Protein AF-A0A964PEN2-F1 (afdb_monomer_lite)

Structure (mmCIF, N/CA/C/O backbone):
data_AF-A0A964PEN2-F1
#
_entry.id   AF-A0A964PEN2-F1
#
loop_
_atom_site.group_PDB
_atom_site.id
_atom_site.type_symbol
_atom_site.label_atom_id
_atom_site.label_alt_id
_atom_site.label_comp_id
_atom_site.label_asym_id
_atom_site.label_entity_id
_atom_site.label_seq_id
_atom_site.pdbx_PDB_ins_code
_atom_site.Cartn_x
_atom_site.Cartn_y
_atom_site.Cartn_z
_atom_site.occupancy
_atom_site.B_iso_or_equiv
_atom_site.auth_seq_id
_atom_site.auth_comp_id
_atom_site.auth_asym_id
_atom_site.auth_atom_id
_atom_site.pdbx_PDB_model_num
ATOM 1 N N . MET A 1 1 ? 2.593 3.679 -23.534 1.00 55.84 1 MET A N 1
ATOM 2 C CA . MET A 1 1 ? 3.530 3.212 -22.493 1.00 55.84 1 MET A CA 1
ATOM 3 C C . MET A 1 1 ? 2.885 3.607 -21.178 1.00 55.84 1 MET A C 1
ATOM 5 O O . MET A 1 1 ? 2.525 4.769 -21.065 1.00 55.84 1 MET A O 1
ATOM 9 N N . ILE A 1 2 ? 2.579 2.656 -20.291 1.00 67.06 2 ILE A N 1
ATOM 10 C CA . ILE A 1 2 ? 1.975 2.988 -18.991 1.00 67.06 2 ILE A CA 1
ATOM 11 C C . ILE A 1 2 ? 3.043 3.739 -18.201 1.00 67.06 2 ILE A C 1
ATOM 13 O O . ILE A 1 2 ? 4.147 3.226 -18.039 1.00 67.06 2 ILE A O 1
ATOM 17 N N . ASP A 1 3 ? 2.737 4.961 -17.783 1.00 82.25 3 ASP A N 1
ATOM 18 C CA . ASP A 1 3 ? 3.672 5.778 -17.023 1.00 82.25 3 ASP A CA 1
ATOM 19 C C . ASP A 1 3 ? 3.632 5.351 -15.548 1.00 82.25 3 ASP A C 1
ATOM 21 O O . ASP A 1 3 ? 2.657 5.602 -14.835 1.00 82.25 3 ASP A O 1
ATOM 25 N N . SER A 1 4 ? 4.675 4.650 -15.091 1.00 83.06 4 SER A N 1
ATOM 26 C CA . SER A 1 4 ? 4.733 4.098 -13.730 1.00 83.06 4 SER A CA 1
ATOM 27 C C . SER A 1 4 ? 4.663 5.180 -12.645 1.00 83.06 4 SER A C 1
ATOM 29 O O . SER A 1 4 ? 4.130 4.937 -11.561 1.00 83.06 4 SER A O 1
ATOM 31 N N . ILE A 1 5 ? 5.115 6.405 -12.943 1.00 86.62 5 ILE A N 1
ATOM 32 C CA . ILE A 1 5 ? 5.021 7.548 -12.024 1.00 86.62 5 ILE A CA 1
ATOM 33 C C . ILE A 1 5 ? 3.553 7.946 -11.840 1.00 86.62 5 ILE A C 1
ATOM 35 O O . ILE A 1 5 ? 3.101 8.161 -10.712 1.00 86.62 5 ILE A O 1
ATOM 39 N N . GLU A 1 6 ? 2.792 8.021 -12.927 1.00 87.44 6 GLU A N 1
ATOM 40 C CA . GLU A 1 6 ? 1.366 8.335 -12.887 1.00 87.44 6 GLU A CA 1
ATOM 41 C C . GLU A 1 6 ? 0.549 7.241 -12.174 1.00 87.44 6 GLU A C 1
ATOM 43 O O . GLU A 1 6 ? -0.330 7.555 -11.367 1.00 87.44 6 GLU A O 1
ATOM 48 N N . VAL A 1 7 ? 0.889 5.962 -12.372 1.00 89.00 7 VAL A N 1
ATOM 49 C CA . VAL A 1 7 ? 0.283 4.841 -11.627 1.00 89.00 7 VAL A CA 1
ATOM 50 C C . VAL A 1 7 ? 0.514 4.990 -10.120 1.00 89.00 7 VAL A C 1
ATOM 52 O O . VAL A 1 7 ? -0.426 4.874 -9.330 1.00 89.00 7 VAL A O 1
ATOM 55 N N . MET A 1 8 ? 1.739 5.319 -9.702 1.00 91.06 8 MET A N 1
ATOM 56 C CA . MET A 1 8 ? 2.064 5.519 -8.287 1.00 91.06 8 MET A CA 1
ATOM 57 C C . MET A 1 8 ? 1.386 6.752 -7.681 1.00 91.06 8 MET A C 1
ATOM 59 O O . MET A 1 8 ? 0.990 6.724 -6.512 1.00 91.06 8 MET A O 1
ATOM 63 N N . LYS A 1 9 ? 1.182 7.824 -8.456 1.00 89.75 9 LYS A N 1
ATOM 64 C CA . LYS A 1 9 ? 0.376 8.975 -8.014 1.00 89.75 9 LYS A CA 1
ATOM 65 C C . LYS A 1 9 ? -1.076 8.581 -7.759 1.00 89.75 9 LYS A C 1
ATOM 67 O O . LYS A 1 9 ? -1.633 8.954 -6.728 1.00 89.75 9 LYS A O 1
ATOM 72 N N . ARG A 1 10 ? -1.679 7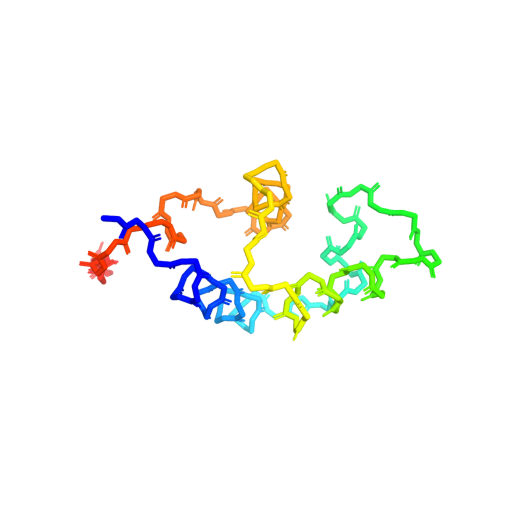.800 -8.660 1.00 89.88 10 ARG A N 1
ATOM 73 C CA . ARG A 1 10 ? -3.049 7.290 -8.489 1.00 89.88 10 ARG A CA 1
ATOM 74 C C . ARG A 1 10 ? -3.150 6.355 -7.287 1.00 89.88 10 ARG A C 1
ATOM 76 O O . ARG A 1 10 ? -4.110 6.470 -6.534 1.00 89.88 10 ARG A O 1
ATOM 83 N N . ALA A 1 11 ? -2.142 5.514 -7.052 1.00 90.19 11 ALA A N 1
ATOM 84 C CA . ALA A 1 11 ? -2.087 4.643 -5.877 1.00 90.19 11 ALA A CA 1
ATOM 85 C C . ALA A 1 11 ? -2.050 5.447 -4.567 1.00 90.19 11 ALA A C 1
ATOM 87 O O . ALA A 1 11 ? -2.795 5.140 -3.639 1.00 90.19 11 ALA A O 1
ATOM 88 N N . ASN A 1 12 ? -1.260 6.525 -4.512 1.00 91.31 12 ASN A N 1
ATOM 89 C CA . ASN A 1 12 ? -1.259 7.439 -3.366 1.00 91.31 12 ASN A CA 1
ATOM 90 C C . ASN A 1 12 ? -2.627 8.113 -3.170 1.00 91.31 12 ASN A C 1
ATOM 92 O O . ASN A 1 12 ? -3.146 8.124 -2.058 1.00 91.31 12 ASN A O 1
ATOM 96 N N . ALA A 1 13 ? -3.256 8.602 -4.241 1.00 91.50 13 ALA A N 1
ATOM 97 C CA . ALA A 1 13 ? -4.582 9.212 -4.151 1.00 91.50 13 ALA A CA 1
ATOM 98 C C . ALA A 1 13 ? -5.674 8.209 -3.724 1.00 91.50 13 ALA A C 1
ATOM 100 O O . ALA A 1 13 ? -6.598 8.568 -2.996 1.00 91.50 13 ALA A O 1
ATOM 101 N N . ALA A 1 14 ? -5.585 6.953 -4.171 1.00 90.88 14 ALA A N 1
ATOM 102 C CA . ALA A 1 14 ? -6.480 5.877 -3.755 1.00 90.88 14 ALA A CA 1
ATOM 103 C C . ALA A 1 14 ? -6.306 5.549 -2.265 1.00 90.88 14 ALA A C 1
ATOM 105 O O . ALA A 1 14 ? -7.296 5.422 -1.547 1.00 90.88 14 ALA A O 1
ATOM 106 N N . PHE A 1 15 ? -5.057 5.500 -1.790 1.00 92.38 15 PHE A N 1
ATOM 107 C CA . PHE A 1 15 ? -4.752 5.344 -0.371 1.00 92.38 15 PHE A CA 1
ATOM 108 C C . PHE A 1 15 ? -5.373 6.470 0.467 1.00 92.38 15 PHE A C 1
ATOM 110 O O . PHE A 1 15 ? -6.104 6.189 1.413 1.00 92.38 15 PHE A O 1
ATOM 117 N N . GLU A 1 16 ? -5.173 7.734 0.087 1.00 90.44 16 GLU A N 1
ATOM 118 C CA . GLU A 1 16 ? -5.743 8.880 0.811 1.00 90.44 16 GLU A CA 1
ATOM 119 C C . GLU A 1 16 ? -7.278 8.860 0.841 1.00 90.44 16 GLU A C 1
ATOM 121 O O . GLU A 1 16 ? -7.880 9.171 1.867 1.00 90.44 16 GLU A O 1
ATOM 126 N N . LYS A 1 17 ? -7.923 8.444 -0.256 1.00 90.19 17 LYS A N 1
ATOM 127 C CA . LYS A 1 17 ? -9.387 8.301 -0.324 1.00 90.19 17 LYS A CA 1
ATOM 128 C C . LYS A 1 17 ? -9.928 7.151 0.516 1.00 90.19 17 LYS A C 1
ATOM 130 O O . LYS A 1 17 ? -11.065 7.236 0.966 1.00 90.19 17 LYS A O 1
ATOM 135 N N . SER A 1 18 ? -9.147 6.088 0.697 1.00 88.56 18 SER A N 1
ATOM 136 C CA . SER A 1 18 ? -9.583 4.914 1.456 1.00 88.56 18 SER A CA 1
ATOM 137 C C . SER A 1 18 ? -9.787 5.207 2.944 1.00 88.56 18 SER A C 1
ATOM 139 O O . SER A 1 18 ? -10.537 4.497 3.605 1.00 88.56 18 SER A O 1
ATOM 141 N N . GLY A 1 19 ? -9.113 6.232 3.482 1.00 91.25 19 GLY A N 1
ATOM 142 C CA . GLY A 1 19 ? -9.130 6.546 4.913 1.00 91.25 19 GLY A CA 1
ATOM 143 C C . GLY A 1 19 ? -8.437 5.503 5.800 1.00 91.25 19 GLY A C 1
ATOM 144 O O . GLY A 1 19 ? -8.439 5.657 7.019 1.00 91.25 19 GLY A O 1
ATOM 145 N N . LEU A 1 20 ? -7.837 4.465 5.210 1.00 91.50 20 LEU A N 1
ATOM 146 C CA . LEU A 1 20 ? -7.130 3.410 5.928 1.00 91.50 20 LEU A CA 1
ATOM 147 C C . LEU A 1 20 ? -5.734 3.869 6.345 1.00 91.50 20 LEU A C 1
ATOM 149 O O . LEU A 1 20 ? -5.070 4.666 5.677 1.00 91.50 20 LEU A O 1
ATOM 153 N N . THR A 1 21 ? -5.239 3.307 7.439 1.00 93.75 21 THR A N 1
ATOM 154 C CA . THR A 1 21 ? -3.847 3.481 7.839 1.00 93.75 21 THR A CA 1
ATOM 155 C C . THR A 1 21 ? -2.914 2.597 7.007 1.00 93.75 21 THR A C 1
ATOM 157 O O . THR A 1 21 ? -3.292 1.559 6.465 1.00 93.75 21 THR A O 1
ATOM 160 N N . LEU A 1 22 ? -1.636 2.983 6.940 1.00 93.38 22 LEU A N 1
ATOM 161 C CA . LEU A 1 22 ? -0.592 2.186 6.279 1.00 93.38 22 LEU A CA 1
ATOM 162 C C . LEU A 1 22 ? -0.488 0.761 6.847 1.00 93.38 22 LEU A C 1
ATOM 164 O O . LEU A 1 22 ? -0.093 -0.162 6.140 1.00 93.38 22 LEU A O 1
ATOM 168 N N . GLU A 1 23 ? -0.795 0.596 8.133 1.00 94.00 23 GLU A N 1
ATOM 169 C CA . GLU A 1 23 ? -0.768 -0.701 8.799 1.00 94.00 23 GLU A CA 1
ATOM 170 C C . GLU A 1 23 ? -1.936 -1.581 8.352 1.00 94.00 23 GLU A C 1
ATOM 172 O O . GLU A 1 23 ? -1.702 -2.717 7.951 1.00 94.00 23 GLU A O 1
ATOM 177 N N . GLU A 1 24 ? -3.159 -1.046 8.329 1.00 93.75 24 GLU A N 1
ATOM 178 C CA . GLU A 1 24 ? -4.352 -1.773 7.874 1.00 93.75 24 GLU A CA 1
ATOM 179 C C . GLU A 1 24 ? -4.222 -2.223 6.421 1.00 93.75 24 GLU A C 1
ATOM 181 O O . GLU A 1 24 ? -4.495 -3.379 6.101 1.00 93.75 24 GLU A O 1
ATOM 186 N N . VAL A 1 25 ? -3.738 -1.337 5.546 1.00 94.31 25 VAL A N 1
ATOM 187 C CA . VAL A 1 25 ? -3.463 -1.681 4.145 1.00 94.31 25 VAL A CA 1
ATOM 188 C C . VAL A 1 25 ? -2.426 -2.797 4.068 1.00 94.31 25 VAL A C 1
ATOM 190 O O . VAL A 1 25 ? -2.630 -3.781 3.364 1.00 94.31 25 VAL A O 1
ATOM 193 N N . GLY A 1 26 ? -1.336 -2.700 4.832 1.00 93.31 26 GLY A N 1
ATOM 194 C CA . GLY A 1 26 ? -0.279 -3.707 4.808 1.00 93.31 26 GLY A CA 1
ATOM 195 C C . GLY A 1 26 ? -0.754 -5.067 5.319 1.00 93.31 26 GLY A C 1
ATOM 196 O O . GLY A 1 26 ? -0.430 -6.087 4.715 1.00 93.31 26 GLY A O 1
ATOM 197 N N . GLN A 1 27 ? -1.570 -5.091 6.373 1.00 94.38 27 GLN A N 1
ATOM 198 C CA . GLN A 1 27 ? -2.172 -6.321 6.889 1.00 94.38 27 GLN A CA 1
ATOM 199 C C . GLN A 1 27 ? -3.140 -6.938 5.873 1.00 94.38 27 GLN A C 1
ATOM 201 O O . GLN A 1 27 ? -3.059 -8.136 5.609 1.00 94.38 27 GLN A O 1
ATOM 206 N N . LYS A 1 28 ? -3.991 -6.127 5.230 1.00 92.38 28 LYS A N 1
ATOM 207 C CA . LYS A 1 28 ? -4.893 -6.585 4.159 1.00 92.38 28 LYS A CA 1
ATOM 208 C C . LYS A 1 28 ? -4.142 -7.095 2.923 1.00 92.38 28 LYS A C 1
ATOM 210 O O . LYS A 1 28 ? -4.595 -8.035 2.283 1.00 92.38 28 LYS A O 1
ATOM 215 N N . MET A 1 29 ? -2.967 -6.538 2.619 1.00 90.62 29 MET A N 1
ATOM 216 C CA . MET A 1 29 ? -2.058 -7.053 1.583 1.00 90.62 29 MET A CA 1
ATOM 217 C C . MET A 1 29 ? -1.378 -8.385 1.967 1.00 90.62 29 MET A C 1
ATOM 219 O O . MET A 1 29 ? -0.640 -8.951 1.153 1.00 90.62 29 MET A O 1
ATOM 223 N N . GLY A 1 30 ? -1.572 -8.866 3.200 1.00 89.19 30 GLY A N 1
ATOM 224 C CA . GLY A 1 30 ? -0.953 -10.078 3.735 1.00 89.19 30 GLY A CA 1
ATOM 225 C C . GLY A 1 30 ? 0.480 -9.884 4.242 1.00 89.19 30 GLY A C 1
ATOM 226 O O . GLY A 1 30 ? 1.229 -10.857 4.327 1.00 89.19 30 GLY A O 1
ATOM 227 N N . ALA A 1 31 ? 0.902 -8.649 4.533 1.00 88.69 31 ALA A N 1
ATOM 228 C CA . ALA A 1 31 ? 2.198 -8.390 5.154 1.00 88.69 31 ALA A CA 1
ATOM 229 C C . ALA A 1 31 ? 2.160 -8.680 6.662 1.00 88.69 31 ALA A C 1
ATOM 231 O O . ALA A 1 31 ? 1.132 -8.516 7.318 1.00 88.69 31 ALA A O 1
ATOM 232 N N . ASP A 1 32 ? 3.308 -9.069 7.223 1.00 92.19 32 ASP A N 1
ATOM 233 C CA . ASP A 1 32 ? 3.435 -9.289 8.664 1.00 92.19 32 ASP A CA 1
ATOM 234 C C . ASP A 1 32 ? 3.109 -7.992 9.428 1.00 92.19 32 ASP A C 1
ATOM 236 O O . ASP A 1 32 ? 3.661 -6.946 9.065 1.00 92.19 32 ASP A O 1
ATOM 240 N N . PRO A 1 33 ? 2.285 -8.023 10.493 1.00 90.69 33 PRO A N 1
ATOM 241 C CA . PRO A 1 33 ? 1.873 -6.826 11.227 1.00 90.69 33 PRO A CA 1
ATOM 242 C C . PRO A 1 33 ? 3.037 -5.938 11.682 1.00 90.69 33 PRO A C 1
ATOM 244 O O . PRO A 1 33 ? 2.920 -4.715 11.660 1.00 90.69 33 PRO A O 1
ATOM 247 N N . LYS A 1 34 ? 4.197 -6.523 12.016 1.00 91.88 34 LYS A N 1
ATOM 248 C CA . LYS A 1 34 ? 5.390 -5.772 12.447 1.00 91.88 34 LYS A CA 1
ATOM 249 C C . LYS A 1 34 ? 6.021 -4.961 11.316 1.00 91.88 34 LYS A C 1
ATOM 251 O O . LYS A 1 34 ? 6.749 -4.006 11.571 1.00 91.88 34 LYS A O 1
ATOM 256 N N . THR A 1 35 ? 5.771 -5.354 10.068 1.00 92.75 35 THR A N 1
ATOM 257 C CA . THR A 1 35 ? 6.347 -4.735 8.864 1.00 92.75 35 THR A CA 1
ATOM 258 C C . THR A 1 35 ? 5.313 -4.077 7.958 1.00 92.75 35 THR A C 1
ATOM 260 O O . THR A 1 35 ? 5.695 -3.262 7.122 1.00 92.75 35 THR A O 1
ATOM 263 N N . ALA A 1 36 ? 4.021 -4.349 8.161 1.00 93.00 36 ALA A N 1
ATOM 264 C CA . ALA A 1 36 ? 2.909 -3.922 7.318 1.00 93.00 36 ALA A CA 1
ATOM 265 C C . ALA A 1 36 ? 2.970 -2.428 6.977 1.00 93.00 36 ALA A C 1
ATOM 267 O O . ALA A 1 36 ? 3.042 -2.051 5.805 1.00 93.00 36 ALA A O 1
ATOM 268 N N . ARG A 1 37 ? 3.077 -1.577 8.004 1.00 93.25 37 ARG A N 1
ATOM 269 C CA . ARG A 1 37 ? 3.215 -0.124 7.846 1.00 93.25 37 ARG A CA 1
ATOM 270 C C . ARG A 1 37 ? 4.416 0.265 6.981 1.00 93.25 37 ARG A C 1
ATOM 272 O O . ARG A 1 37 ? 4.303 1.132 6.115 1.00 93.25 37 ARG A O 1
ATOM 279 N N . MET A 1 38 ? 5.576 -0.334 7.246 1.00 93.44 38 MET A N 1
ATOM 280 C CA . MET A 1 38 ? 6.819 -0.004 6.547 1.00 93.44 38 MET A CA 1
ATOM 281 C C . MET A 1 38 ? 6.761 -0.445 5.084 1.00 93.44 38 MET A C 1
ATOM 283 O O . MET A 1 38 ? 7.179 0.311 4.209 1.00 93.44 38 MET A O 1
ATOM 287 N N . THR A 1 39 ? 6.213 -1.628 4.813 1.00 90.56 39 THR A N 1
ATOM 288 C CA . THR A 1 39 ? 6.056 -2.170 3.461 1.00 90.56 39 THR A CA 1
ATOM 289 C C . THR A 1 39 ? 5.192 -1.258 2.599 1.00 90.56 39 THR A C 1
ATOM 291 O O . THR A 1 39 ? 5.619 -0.879 1.508 1.00 90.56 39 THR A O 1
ATOM 294 N N . VAL A 1 40 ? 4.028 -0.831 3.099 1.00 93.12 40 VAL A N 1
ATOM 295 C CA . VAL A 1 40 ? 3.143 0.082 2.354 1.00 93.12 40 VAL A CA 1
ATOM 296 C C . VAL A 1 40 ? 3.783 1.457 2.187 1.00 93.12 40 VAL A C 1
ATOM 298 O O . VAL A 1 40 ? 3.711 2.045 1.111 1.00 93.12 40 VAL A O 1
ATOM 301 N N . TRP A 1 41 ? 4.474 1.965 3.210 1.00 93.19 41 TRP A N 1
ATOM 302 C CA . TRP A 1 41 ? 5.180 3.243 3.107 1.00 93.19 41 TRP A CA 1
ATOM 303 C C . TRP A 1 41 ? 6.277 3.219 2.033 1.00 93.19 41 TRP A C 1
ATOM 305 O O . TRP A 1 41 ? 6.375 4.148 1.231 1.00 93.19 41 TRP A O 1
ATOM 315 N N . GLN A 1 42 ? 7.087 2.156 1.983 1.00 91.75 42 GLN A N 1
ATOM 316 C CA . GLN A 1 42 ? 8.121 1.993 0.957 1.00 91.75 42 GLN A CA 1
ATOM 317 C C . GLN A 1 42 ? 7.509 1.824 -0.434 1.00 91.75 42 GLN A C 1
ATOM 319 O O . GLN A 1 42 ? 8.007 2.419 -1.391 1.00 91.75 42 GLN A O 1
ATOM 324 N N . PHE A 1 43 ? 6.418 1.064 -0.538 1.00 90.75 43 PHE A N 1
ATOM 325 C CA . PHE A 1 43 ? 5.651 0.942 -1.769 1.00 90.75 43 PHE A CA 1
ATOM 326 C C . PHE A 1 43 ? 5.215 2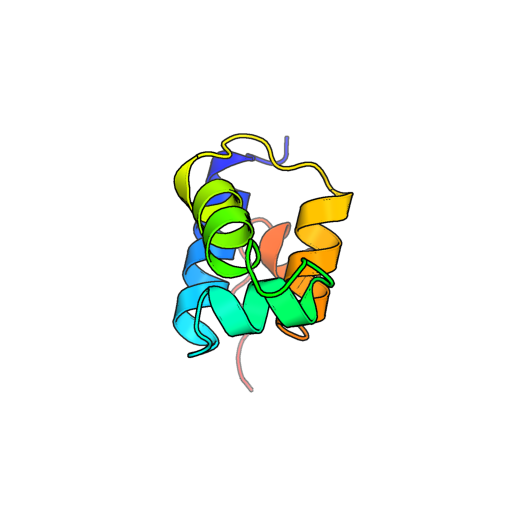.327 -2.263 1.00 90.75 43 PHE A C 1
ATOM 328 O O . PHE A 1 43 ? 5.698 2.770 -3.298 1.00 90.75 43 PHE A O 1
ATOM 335 N N . LEU A 1 44 ? 4.424 3.063 -1.479 1.00 90.38 44 LEU A N 1
ATOM 336 C CA . LEU A 1 44 ? 3.829 4.337 -1.892 1.00 90.38 44 LEU A CA 1
ATOM 337 C C . LEU A 1 44 ? 4.838 5.473 -2.113 1.00 90.38 44 LEU A C 1
ATOM 339 O O . LEU A 1 44 ? 4.599 6.328 -2.966 1.00 90.38 44 LEU A O 1
ATOM 343 N N . ARG A 1 45 ? 5.938 5.515 -1.346 1.00 88.38 45 ARG A N 1
ATOM 344 C CA . ARG A 1 45 ? 6.863 6.666 -1.340 1.00 88.38 45 ARG A CA 1
ATOM 345 C C . ARG A 1 45 ? 8.218 6.433 -1.992 1.00 88.38 45 ARG A C 1
ATOM 347 O O . ARG A 1 45 ? 8.868 7.409 -2.354 1.00 88.38 45 ARG A O 1
ATOM 354 N N . ARG A 1 46 ? 8.690 5.187 -2.088 1.00 86.50 46 ARG A N 1
ATOM 355 C CA . ARG A 1 46 ? 10.019 4.874 -2.649 1.00 86.50 46 ARG A CA 1
ATOM 356 C C . ARG A 1 46 ? 9.962 4.117 -3.968 1.00 86.50 46 ARG A C 1
ATOM 358 O O . ARG A 1 46 ? 10.980 4.077 -4.652 1.00 86.50 46 ARG A O 1
ATOM 365 N N . SER A 1 47 ? 8.826 3.524 -4.323 1.00 83.50 47 SER A N 1
ATOM 366 C CA . SER A 1 47 ? 8.716 2.766 -5.570 1.00 83.50 47 SER A CA 1
ATOM 367 C C . SER A 1 47 ? 8.359 3.698 -6.721 1.00 83.50 47 SER A C 1
ATOM 369 O O . SER A 1 47 ? 7.339 4.377 -6.682 1.00 83.50 47 SER A O 1
ATOM 371 N N . THR A 1 48 ? 9.207 3.725 -7.744 1.00 80.06 48 THR A N 1
ATOM 372 C CA . THR A 1 48 ? 8.948 4.401 -9.025 1.00 80.06 48 THR A CA 1
ATOM 373 C C . THR A 1 48 ? 8.376 3.451 -10.070 1.00 80.06 48 THR A C 1
ATOM 375 O O . THR A 1 48 ? 7.622 3.888 -10.930 1.00 80.06 48 THR A O 1
ATOM 378 N N . ASP A 1 49 ? 8.704 2.162 -9.967 1.00 81.56 49 ASP A N 1
ATOM 379 C CA . ASP A 1 49 ? 8.197 1.098 -10.830 1.00 81.56 49 ASP A CA 1
ATOM 380 C C . ASP A 1 49 ? 7.769 -0.106 -9.974 1.00 81.56 49 ASP A C 1
ATOM 382 O O . ASP A 1 49 ? 8.574 -0.990 -9.659 1.00 81.56 49 ASP A O 1
ATOM 386 N N . PRO A 1 50 ? 6.528 -0.110 -9.462 1.00 81.69 50 PRO A N 1
ATOM 387 C CA . PRO A 1 50 ? 6.036 -1.223 -8.668 1.00 81.69 50 PRO A CA 1
ATOM 388 C C . PRO A 1 50 ? 5.817 -2.466 -9.534 1.00 81.69 50 PRO A C 1
ATOM 390 O O . PRO A 1 50 ? 5.272 -2.409 -10.635 1.00 81.69 50 PRO A O 1
ATOM 393 N N . ARG A 1 51 ? 6.131 -3.640 -8.982 1.00 87.12 51 ARG A N 1
ATOM 394 C CA . ARG A 1 51 ? 5.743 -4.904 -9.621 1.00 87.12 51 ARG A CA 1
ATOM 395 C C . ARG A 1 51 ? 4.219 -5.015 -9.690 1.00 87.12 51 ARG A C 1
ATOM 397 O O . ARG A 1 51 ? 3.540 -4.743 -8.700 1.00 87.12 51 ARG A O 1
ATOM 404 N N . LEU A 1 52 ? 3.700 -5.524 -10.811 1.00 87.38 52 LEU A N 1
ATOM 405 C CA . LEU A 1 52 ? 2.259 -5.716 -11.029 1.00 87.38 52 LEU A CA 1
ATOM 406 C C . LEU A 1 52 ? 1.589 -6.516 -9.899 1.00 87.38 52 LEU A C 1
ATOM 408 O O . LEU A 1 52 ? 0.499 -6.174 -9.461 1.00 87.38 52 LEU A O 1
ATOM 412 N N . SER A 1 53 ? 2.265 -7.536 -9.367 1.00 89.31 53 SER A N 1
ATOM 413 C CA . SER A 1 53 ? 1.759 -8.333 -8.241 1.00 89.31 53 SER A CA 1
ATOM 414 C C . SER A 1 53 ? 1.582 -7.531 -6.948 1.00 89.31 53 SER A C 1
ATOM 416 O O . SER A 1 53 ? 0.687 -7.826 -6.162 1.00 89.31 53 SER A O 1
ATOM 418 N N . MET A 1 54 ? 2.417 -6.517 -6.715 1.00 89.00 54 MET A N 1
ATOM 419 C CA . MET A 1 54 ? 2.313 -5.643 -5.546 1.00 89.00 54 MET A CA 1
ATOM 420 C C . MET A 1 54 ? 1.183 -4.626 -5.721 1.00 89.00 54 MET A C 1
ATOM 422 O O . MET A 1 54 ? 0.432 -4.397 -4.777 1.00 89.00 54 MET A O 1
ATOM 426 N N . LEU A 1 55 ? 1.020 -4.094 -6.937 1.00 90.19 55 LEU A N 1
ATOM 427 C CA . LEU A 1 55 ? -0.132 -3.270 -7.310 1.00 90.19 55 LEU A CA 1
ATOM 428 C C . LEU A 1 55 ? -1.450 -4.028 -7.138 1.00 90.19 55 LEU A C 1
ATOM 430 O O . LEU A 1 55 ? -2.363 -3.497 -6.524 1.00 90.19 55 LEU A O 1
ATOM 434 N N . LEU A 1 56 ? -1.531 -5.273 -7.617 1.00 91.06 56 LEU A N 1
ATOM 435 C CA . LEU A 1 56 ? -2.729 -6.106 -7.479 1.00 91.06 56 LEU A CA 1
ATOM 436 C C . LEU A 1 56 ? -3.113 -6.315 -6.012 1.00 91.06 56 LEU A C 1
ATOM 438 O O . LEU A 1 56 ? -4.247 -6.041 -5.645 1.00 91.06 56 LEU A O 1
ATOM 442 N N . ARG A 1 57 ? -2.161 -6.694 -5.151 1.00 91.75 57 ARG A N 1
ATOM 443 C CA . ARG A 1 57 ? -2.427 -6.861 -3.710 1.00 91.75 57 ARG A CA 1
ATOM 444 C C . ARG A 1 57 ? -2.873 -5.566 -3.040 1.00 91.75 57 ARG A C 1
ATOM 446 O O . ARG A 1 57 ? -3.717 -5.583 -2.152 1.00 91.75 57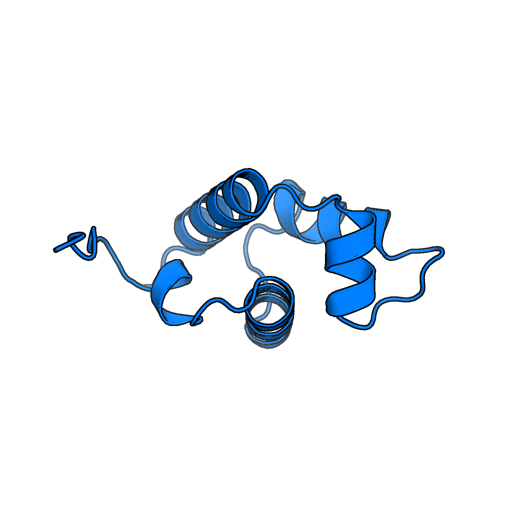 ARG A O 1
ATOM 453 N N . PHE A 1 58 ? -2.290 -4.440 -3.445 1.00 92.75 58 PHE A N 1
ATOM 454 C CA . PHE A 1 58 ? -2.701 -3.130 -2.951 1.00 92.75 58 PHE A CA 1
ATOM 455 C C . PHE A 1 58 ? -4.136 -2.799 -3.389 1.00 92.75 58 PHE A C 1
ATOM 457 O O . PHE A 1 58 ? -4.947 -2.398 -2.561 1.00 92.75 58 PHE A O 1
ATOM 464 N N . CYS A 1 59 ? -4.481 -3.040 -4.653 1.00 91.88 59 CYS A N 1
ATOM 465 C CA . CYS A 1 59 ? -5.847 -2.904 -5.154 1.00 91.88 59 CYS A CA 1
ATOM 466 C C . CYS A 1 59 ? -6.837 -3.784 -4.386 1.00 91.88 59 CYS A C 1
ATOM 468 O O . CYS A 1 59 ? -7.848 -3.280 -3.913 1.00 91.88 59 CYS A O 1
ATOM 470 N N . GLU A 1 60 ? -6.513 -5.064 -4.190 1.00 91.25 60 GLU A N 1
ATOM 471 C CA . GLU A 1 60 ? -7.326 -6.004 -3.409 1.00 91.25 60 GLU A CA 1
ATOM 472 C C . GLU A 1 60 ? -7.529 -5.512 -1.971 1.00 91.25 60 GLU A C 1
ATOM 474 O O . GLU A 1 60 ? -8.638 -5.570 -1.449 1.00 91.25 60 GLU A O 1
ATOM 479 N N . SER A 1 61 ? -6.491 -4.944 -1.345 1.00 93.25 61 SER A N 1
ATOM 480 C CA . SER A 1 61 ? -6.585 -4.401 0.017 1.00 93.25 61 SER A CA 1
ATOM 481 C C . SER A 1 61 ? -7.522 -3.194 0.142 1.00 93.25 61 SER A C 1
ATOM 483 O O . SER A 1 61 ? -8.085 -2.951 1.214 1.00 93.25 61 SER A O 1
ATOM 485 N N . LEU A 1 62 ? -7.680 -2.443 -0.950 1.00 90.75 62 LEU A N 1
ATOM 486 C CA . LEU A 1 62 ? -8.566 -1.287 -1.049 1.00 90.75 62 LEU A CA 1
ATOM 487 C C . LEU A 1 62 ? -9.908 -1.624 -1.709 1.00 90.75 62 LEU A C 1
ATOM 489 O O . LEU A 1 62 ? -10.725 -0.724 -1.870 1.00 90.75 62 LEU A O 1
ATOM 493 N N . GLU A 1 63 ? -10.123 -2.885 -2.095 1.00 89.69 63 GLU A N 1
ATOM 494 C CA . GLU A 1 63 ? -11.296 -3.335 -2.854 1.00 89.69 63 GLU A CA 1
ATOM 495 C C . GLU A 1 63 ? -11.504 -2.523 -4.149 1.00 89.69 63 GLU A C 1
ATOM 497 O O . GLU A 1 63 ? -12.626 -2.225 -4.557 1.00 89.69 63 GLU A O 1
ATOM 502 N N . LEU A 1 64 ? -10.398 -2.150 -4.804 1.00 88.44 64 LEU A N 1
ATOM 503 C CA . LEU A 1 64 ? -10.387 -1.369 -6.040 1.00 88.44 64 LEU A CA 1
ATOM 504 C C . LEU A 1 64 ? -10.009 -2.238 -7.245 1.00 88.44 64 LEU A C 1
ATOM 506 O O . LEU A 1 64 ? -9.132 -3.097 -7.136 1.00 88.44 64 LEU A O 1
ATOM 510 N N . PRO A 1 65 ? -10.596 -1.998 -8.427 1.00 89.25 65 PRO A N 1
ATOM 511 C CA . PRO A 1 65 ? -10.131 -2.621 -9.657 1.00 89.25 65 PRO A CA 1
ATOM 512 C C . PRO A 1 65 ? -8.769 -2.044 -10.063 1.00 89.25 65 PRO A C 1
ATOM 514 O O . PRO A 1 65 ? -8.533 -0.837 -9.993 1.00 89.25 65 PRO A O 1
ATOM 517 N N . ILE A 1 66 ? -7.854 -2.889 -10.550 1.00 87.88 66 ILE A N 1
ATOM 518 C CA . ILE A 1 66 ? -6.533 -2.422 -11.005 1.00 87.88 66 ILE A CA 1
ATOM 519 C C . ILE A 1 66 ? -6.623 -1.465 -12.198 1.00 87.88 66 ILE A C 1
ATOM 521 O O . ILE A 1 66 ? -5.742 -0.623 -12.392 1.00 87.88 66 ILE A O 1
ATOM 525 N N . GLU A 1 67 ? -7.708 -1.535 -12.969 1.00 87.31 67 GLU A N 1
ATOM 526 C CA . GLU A 1 67 ? -7.972 -0.584 -14.042 1.00 87.31 67 GLU A CA 1
ATOM 527 C C . GLU A 1 67 ? -8.081 0.857 -13.533 1.00 87.31 67 GLU A C 1
ATOM 529 O O . GLU A 1 67 ? -7.670 1.756 -14.256 1.00 87.31 67 GLU A O 1
ATOM 534 N N . ASP A 1 68 ? -8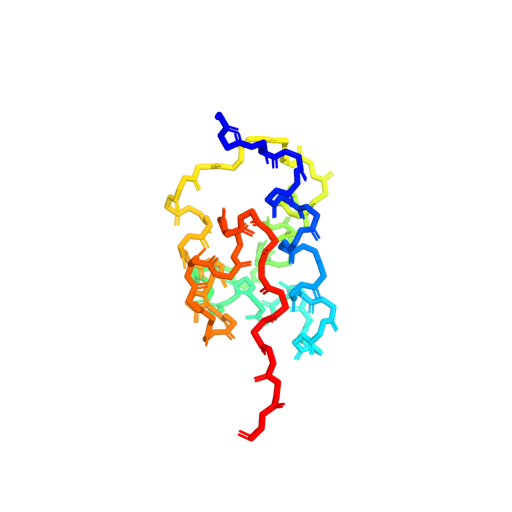.519 1.110 -12.295 1.00 84.69 68 ASP A N 1
ATOM 535 C CA . ASP A 1 68 ? -8.559 2.478 -11.752 1.00 84.69 68 ASP A CA 1
ATOM 536 C C . ASP A 1 68 ? -7.157 3.083 -11.575 1.00 84.69 68 ASP A C 1
ATOM 538 O O . ASP A 1 68 ? -6.981 4.303 -11.650 1.00 84.69 68 ASP A O 1
ATOM 542 N N . LEU A 1 69 ? -6.133 2.243 -11.395 1.00 83.75 69 LEU A N 1
ATOM 543 C CA . LEU A 1 69 ? -4.738 2.680 -11.337 1.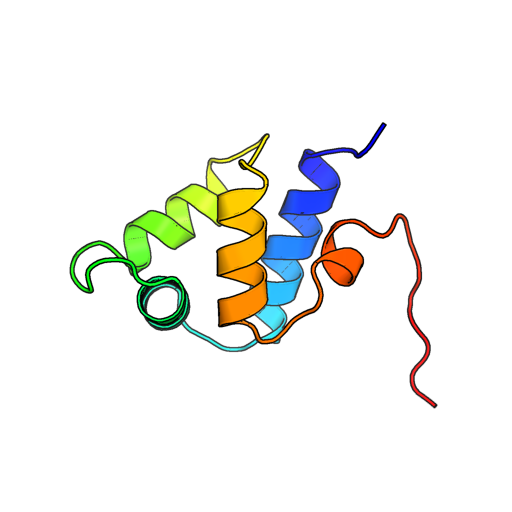00 83.75 69 LEU A CA 1
ATOM 544 C C . LEU A 1 69 ? -4.106 2.770 -12.729 1.00 83.75 69 LEU A C 1
ATOM 546 O O . LEU A 1 69 ? -3.355 3.708 -13.007 1.00 83.75 69 LEU A O 1
ATOM 550 N N . LEU A 1 70 ? -4.413 1.824 -13.619 1.00 83.69 70 LEU A N 1
ATOM 551 C CA . LEU A 1 70 ? -3.803 1.740 -14.951 1.00 83.69 70 LEU A CA 1
ATOM 552 C C . LEU A 1 70 ? -4.482 2.637 -15.996 1.00 83.69 70 LEU A C 1
ATOM 554 O O . LEU A 1 70 ? -3.857 2.987 -16.997 1.00 83.69 70 LEU A O 1
ATOM 558 N N . SER A 1 71 ? -5.737 3.034 -15.784 1.00 76.69 71 SER A N 1
ATOM 559 C CA . SER A 1 71 ? -6.519 3.777 -16.770 1.00 76.69 71 SER A CA 1
ATOM 560 C C . SER A 1 71 ? -6.004 5.205 -16.931 1.00 76.69 71 SER A C 1
ATOM 562 O O . SER A 1 71 ? -6.126 6.062 -16.055 1.00 76.69 71 SER A O 1
ATOM 564 N N . GLU A 1 72 ? -5.428 5.463 -18.101 1.00 62.00 72 GLU A N 1
ATOM 565 C CA . GLU A 1 72 ? -5.073 6.783 -18.610 1.00 62.00 72 GLU A CA 1
ATOM 566 C C . GLU A 1 72 ? -6.338 7.645 -18.714 1.00 62.00 72 GLU A C 1
ATOM 568 O O . GLU A 1 72 ? -7.035 7.643 -19.725 1.00 62.00 72 GLU A O 1
ATOM 573 N N . LYS A 1 73 ? -6.664 8.375 -17.642 1.00 56.69 73 LYS A N 1
ATOM 574 C CA . LYS A 1 73 ? -7.787 9.321 -17.585 1.00 56.69 73 LYS A CA 1
ATOM 575 C C . LYS A 1 73 ? -9.128 8.740 -18.050 1.00 56.69 73 LYS A C 1
ATOM 577 O O . LYS A 1 73 ? -9.610 9.079 -19.129 1.00 56.69 73 LYS A O 1
ATOM 582 N N . LYS A 1 74 ? -9.873 8.108 -17.147 1.00 43.97 74 LYS A N 1
ATOM 583 C CA . LYS A 1 74 ? -11.320 8.356 -17.115 1.00 43.97 74 LYS A CA 1
ATOM 584 C C . LYS A 1 74 ? -11.757 8.601 -15.685 1.00 43.97 74 LYS A C 1
ATOM 586 O O . LYS A 1 74 ? -11.812 7.699 -14.867 1.00 43.97 74 LYS A O 1
ATOM 591 N N . LYS A 1 75 ? -12.115 9.859 -15.406 1.00 47.28 75 LYS A N 1
ATOM 592 C CA . LYS A 1 75 ? -13.149 10.162 -14.418 1.00 47.28 75 LYS A CA 1
ATOM 593 C C . LYS A 1 75 ? -14.366 9.326 -14.819 1.00 47.28 75 LYS A C 1
ATOM 595 O O . LYS A 1 75 ? -15.137 9.756 -15.679 1.00 47.28 75 LYS A O 1
ATOM 600 N N . SER A 1 76 ? -14.519 8.135 -14.257 1.00 44.25 76 SER A N 1
ATOM 601 C CA . SER A 1 76 ? -15.755 7.370 -14.367 1.00 44.25 76 SER A CA 1
ATOM 602 C C . SER A 1 76 ? -16.779 8.061 -13.478 1.00 44.25 76 SER A C 1
ATOM 604 O O . SER A 1 76 ? -16.911 7.814 -12.288 1.00 44.25 76 SER A O 1
ATOM 606 N N . ARG A 1 77 ? -17.361 9.093 -14.087 1.00 44.78 77 ARG A N 1
ATOM 607 C CA . ARG A 1 77 ? -18.675 9.687 -13.878 1.00 44.78 77 ARG A CA 1
ATOM 608 C C . ARG A 1 77 ? -19.510 8.928 -12.839 1.00 44.78 77 ARG A C 1
ATOM 610 O O . ARG A 1 77 ? -20.048 7.870 -13.139 1.00 44.78 77 ARG A O 1
ATOM 617 N N . ALA A 1 78 ? -19.665 9.528 -11.662 1.00 42.06 78 ALA A N 1
ATOM 618 C CA . ALA A 1 78 ? -20.836 9.279 -10.840 1.00 42.06 78 ALA A CA 1
ATOM 619 C C . ALA A 1 78 ? -22.084 9.577 -11.685 1.00 42.06 78 ALA A C 1
ATOM 621 O O . ALA A 1 78 ? -22.195 10.670 -12.257 1.00 42.06 78 ALA A O 1
ATOM 622 N N . LYS A 1 79 ? -22.990 8.610 -11.789 1.00 34.78 79 LYS A N 1
ATOM 623 C CA . LYS A 1 79 ? -24.408 8.866 -12.009 1.00 34.78 79 LYS A CA 1
ATOM 624 C C . LYS A 1 79 ? -25.224 7.742 -11.398 1.00 34.78 79 LYS A C 1
ATOM 626 O O . LYS A 1 79 ? -24.829 6.579 -11.616 1.00 34.78 79 LYS A O 1
#

Radius of gyration: 12.3 Å; chains: 1; bounding box: 34×20×35 Å

Secondary structure (DSSP, 8-state):
---HHHHHHHHHHHHHHH---HHHHHHHTT--HHHHHHHHHHHHHH-SS--HHHHHHHHHHTT--THHHH-SS------

Foldseek 3Di:
DQQLQQLLVLLVVLVVVLPDAQQLLQVQLVHDSVCSNVVSCCSNPVDSHDDPNSLVSSCSSSVHDSCSSRPPDDPPDDD

pLDDT: mean 84.55, std 14.07, range [34.78, 94.38]

Sequence (79 aa):
MIDSIEVMKRANAAFEKSGLTLEEVGQKMGADPKTARMTVWQFLRRSTDPRLSMLL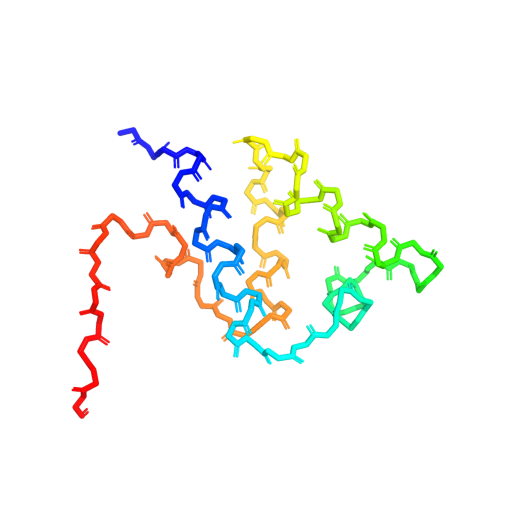RFCESLELPIEDLLSEKKKSRAK